Protein AF-A0A925CRB5-F1 (afdb_monomer_lite)

Radius of gyration: 23.64 Å; chains: 1; bounding box: 33×15×86 Å

Structure (mmCIF, N/CA/C/O backbone):
data_AF-A0A925CRB5-F1
#
_entry.id   AF-A0A925CRB5-F1
#
loop_
_atom_site.group_PDB
_atom_site.id
_atom_site.type_symbol
_atom_site.label_atom_id
_atom_site.label_alt_id
_atom_site.label_comp_id
_atom_site.label_asym_id
_atom_site.label_entity_id
_atom_site.label_seq_id
_atom_site.pdbx_PDB_ins_code
_atom_site.Cartn_x
_atom_site.Cartn_y
_atom_site.Cartn_z
_atom_site.occupancy
_atom_site.B_iso_or_equiv
_atom_site.auth_seq_id
_atom_site.auth_comp_id
_atom_site.auth_asym_id
_atom_site.auth_atom_id
_atom_site.pdbx_PDB_model_num
ATOM 1 N N . MET A 1 1 ? -17.938 0.179 64.378 1.00 37.69 1 MET A N 1
ATOM 2 C CA . MET A 1 1 ? -18.611 -0.125 63.096 1.00 37.69 1 MET A CA 1
ATOM 3 C C . MET A 1 1 ? -18.080 0.849 62.057 1.00 37.69 1 MET A C 1
ATOM 5 O O . MET A 1 1 ? -18.274 2.046 62.210 1.00 37.69 1 MET A O 1
ATOM 9 N N . VAL A 1 2 ? -17.299 0.355 61.094 1.00 48.72 2 VAL A N 1
ATOM 10 C CA . VAL A 1 2 ? -16.618 1.166 60.072 1.00 48.72 2 VAL A CA 1
ATOM 11 C C . VAL A 1 2 ? -17.584 1.384 58.907 1.0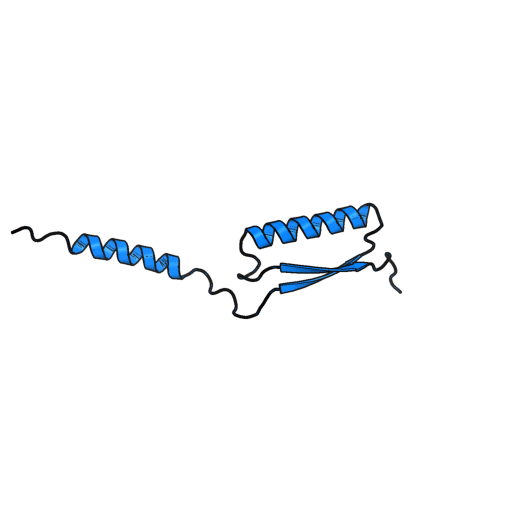0 48.72 2 VAL A C 1
ATOM 13 O O . VAL A 1 2 ? -17.858 0.458 58.154 1.00 48.72 2 VAL A O 1
ATOM 16 N N . ALA A 1 3 ? -18.114 2.597 58.766 1.00 51.97 3 ALA A N 1
ATOM 17 C CA . ALA A 1 3 ? -18.982 2.990 57.658 1.00 51.97 3 ALA A CA 1
ATOM 18 C C . ALA A 1 3 ? -18.223 3.945 56.721 1.00 51.97 3 ALA A C 1
ATOM 20 O O . ALA A 1 3 ? -18.414 5.153 56.804 1.00 51.97 3 ALA A O 1
ATOM 21 N N . ALA A 1 4 ? -17.315 3.433 55.873 1.00 54.34 4 ALA A N 1
ATOM 22 C CA . ALA A 1 4 ? -16.618 4.272 54.882 1.00 54.34 4 ALA A CA 1
ATOM 23 C C . ALA A 1 4 ? -15.892 3.554 53.702 1.00 54.34 4 ALA A C 1
ATOM 25 O O . ALA A 1 4 ? -14.750 3.921 53.430 1.00 54.34 4 ALA A O 1
ATOM 26 N N . PRO A 1 5 ? -16.479 2.608 52.930 1.00 50.12 5 PRO A N 1
ATOM 27 C CA . PRO A 1 5 ? -15.867 2.247 51.639 1.00 50.12 5 PRO A CA 1
ATOM 28 C C . PRO A 1 5 ? -16.699 2.623 50.399 1.00 50.12 5 PRO A C 1
ATOM 30 O O . PRO A 1 5 ? -16.198 2.516 49.284 1.00 50.12 5 PRO A O 1
ATOM 33 N N . LEU A 1 6 ? -17.938 3.109 50.547 1.00 51.09 6 LEU A N 1
ATOM 34 C CA . LEU A 1 6 ? -18.865 3.225 49.408 1.00 51.09 6 LEU A CA 1
ATOM 35 C C . LEU A 1 6 ? -18.550 4.378 48.431 1.00 51.09 6 LEU A C 1
ATOM 37 O O . LEU A 1 6 ? -18.851 4.280 47.248 1.00 51.09 6 LEU A O 1
ATOM 41 N N . ARG A 1 7 ? -17.893 5.455 48.890 1.00 51.81 7 ARG A N 1
ATOM 42 C CA . ARG A 1 7 ? -17.566 6.634 48.056 1.00 51.81 7 ARG A CA 1
ATOM 43 C C . ARG A 1 7 ? -16.379 6.434 47.107 1.00 51.81 7 ARG A C 1
ATOM 45 O O . ARG A 1 7 ? -16.275 7.145 46.113 1.00 51.81 7 ARG A O 1
ATOM 52 N N . ARG A 1 8 ? -15.474 5.493 47.405 1.00 52.31 8 ARG A N 1
ATOM 53 C CA . ARG A 1 8 ? -14.299 5.210 46.556 1.00 52.31 8 ARG A CA 1
ATOM 54 C C . ARG A 1 8 ? -14.642 4.298 45.376 1.00 52.31 8 ARG A C 1
ATOM 56 O O . ARG A 1 8 ? -14.013 4.410 44.330 1.00 52.31 8 ARG A O 1
ATOM 63 N N . ALA A 1 9 ? -15.667 3.458 45.521 1.00 53.00 9 ALA A N 1
ATOM 64 C CA . ALA A 1 9 ? -16.113 2.539 44.475 1.00 53.00 9 ALA A CA 1
ATOM 65 C C . ALA A 1 9 ? -16.705 3.266 43.254 1.00 53.00 9 ALA A C 1
ATOM 67 O O . ALA A 1 9 ? -16.477 2.856 42.120 1.00 53.00 9 ALA A O 1
ATOM 68 N N . THR A 1 10 ? -17.397 4.389 43.461 1.00 56.12 10 THR A N 1
ATOM 69 C CA . THR A 1 10 ? -17.995 5.178 42.371 1.00 56.12 10 THR A CA 1
ATOM 70 C C . THR A 1 10 ? -16.968 5.870 41.476 1.00 56.12 10 THR A C 1
ATOM 72 O O . THR A 1 10 ? -17.219 6.013 40.286 1.00 56.12 10 THR A O 1
ATOM 75 N N . ALA A 1 11 ? -15.800 6.253 42.005 1.00 57.66 11 ALA A N 1
ATOM 76 C CA . ALA A 1 11 ? -14.764 6.936 41.221 1.00 57.66 11 ALA A CA 1
ATOM 77 C C . ALA A 1 11 ? -14.039 5.994 40.238 1.00 57.66 11 ALA A C 1
ATOM 79 O O . ALA A 1 11 ? -13.647 6.411 39.150 1.00 57.66 11 ALA A O 1
ATOM 80 N N . LEU A 1 12 ? -13.904 4.713 40.601 1.00 56.75 12 LEU A N 1
ATOM 81 C CA . LEU A 1 12 ? -13.326 3.675 39.740 1.00 56.75 12 LEU A CA 1
ATOM 82 C C . LEU A 1 12 ? -14.255 3.310 38.574 1.00 56.75 12 LEU A C 1
ATOM 84 O O . LEU A 1 12 ? -13.781 3.037 37.476 1.00 56.75 12 LEU A O 1
ATOM 88 N N . LEU A 1 13 ? -15.572 3.364 38.787 1.00 59.34 13 LEU A N 1
ATOM 89 C CA . LEU A 1 13 ? -16.558 3.015 37.764 1.00 59.34 13 LEU A CA 1
ATOM 90 C C . LEU A 1 13 ? -16.609 4.042 36.620 1.00 59.34 13 LEU A C 1
ATOM 92 O O . LEU A 1 13 ? -16.803 3.669 35.469 1.00 59.34 13 LEU A O 1
ATOM 96 N N . SER A 1 14 ? -16.366 5.323 36.914 1.00 60.59 14 SER A N 1
ATOM 97 C CA . SER A 1 14 ? -16.323 6.401 35.915 1.00 60.59 14 SER A CA 1
ATOM 98 C C . SER A 1 14 ? -15.116 6.346 34.970 1.00 60.59 14 SER A C 1
ATOM 100 O O . SER A 1 14 ? -15.205 6.850 33.855 1.00 60.59 14 SER A O 1
ATOM 102 N N . VAL A 1 15 ? -14.002 5.727 35.381 1.00 61.31 15 VAL A N 1
ATOM 103 C CA . VAL A 1 15 ? -12.804 5.583 34.528 1.00 61.31 15 VAL A CA 1
ATOM 104 C C . VAL A 1 15 ? -12.977 4.445 33.514 1.00 61.31 15 VAL A C 1
ATOM 106 O O . VAL A 1 15 ? -12.489 4.556 32.391 1.00 61.31 15 VAL A O 1
ATOM 109 N N . LEU A 1 16 ? -13.737 3.393 33.851 1.00 60.66 16 LEU A N 1
ATOM 110 C CA . LEU A 1 16 ? -14.039 2.297 32.918 1.00 60.66 16 LEU A CA 1
ATOM 111 C C . LEU A 1 16 ? -14.925 2.739 31.743 1.00 60.66 16 LEU A C 1
ATOM 113 O O . LEU A 1 16 ? -14.825 2.170 30.659 1.00 60.66 16 LEU A O 1
ATOM 117 N N . SER A 1 17 ? -15.752 3.771 31.923 1.00 64.19 17 SER A N 1
ATOM 118 C CA . SER A 1 17 ? -16.641 4.277 30.872 1.00 64.19 17 SER A CA 1
ATOM 119 C C . SER A 1 17 ? -15.895 4.885 29.679 1.00 64.19 17 SER A C 1
ATOM 121 O O . SER A 1 17 ? -16.456 4.938 28.589 1.00 64.19 17 SER A O 1
ATOM 123 N N . LEU A 1 18 ? -14.642 5.331 29.856 1.00 59.28 18 LEU A N 1
ATOM 124 C CA . LEU A 1 18 ? -13.831 5.877 28.759 1.00 59.28 18 LEU A CA 1
ATOM 125 C C . LEU A 1 18 ? -13.160 4.785 27.912 1.00 59.28 18 LEU A C 1
ATOM 127 O O . LEU A 1 18 ? -12.895 5.025 26.738 1.00 59.28 18 LEU A O 1
ATOM 131 N N . ALA A 1 19 ? -12.929 3.590 28.466 1.00 60.81 19 ALA A N 1
ATOM 132 C CA . ALA A 1 19 ? -12.378 2.461 27.710 1.00 60.81 19 ALA A CA 1
ATOM 133 C C . ALA A 1 19 ? -13.409 1.838 26.750 1.00 60.81 19 ALA A C 1
ATOM 135 O O . ALA A 1 19 ? -13.046 1.211 25.765 1.00 60.81 19 ALA A O 1
ATOM 136 N N . ALA A 1 20 ? -14.706 2.058 26.988 1.00 59.19 20 ALA A N 1
ATOM 137 C CA . ALA A 1 20 ? -15.779 1.558 26.128 1.00 59.19 20 ALA A CA 1
ATOM 138 C C . ALA A 1 20 ? -15.979 2.370 24.829 1.00 59.19 20 ALA A C 1
ATOM 140 O O . ALA A 1 20 ? -16.813 2.001 24.006 1.00 59.19 20 ALA A O 1
ATOM 141 N N . CYS A 1 21 ? -15.232 3.464 24.634 1.00 60.66 21 CYS A N 1
ATOM 142 C CA . CYS A 1 21 ? -15.230 4.239 23.391 1.00 60.66 21 CYS A CA 1
ATOM 143 C C . CYS A 1 21 ? -14.181 3.760 22.374 1.00 60.66 21 CYS A C 1
ATOM 145 O O . CYS A 1 21 ? -13.972 4.445 21.369 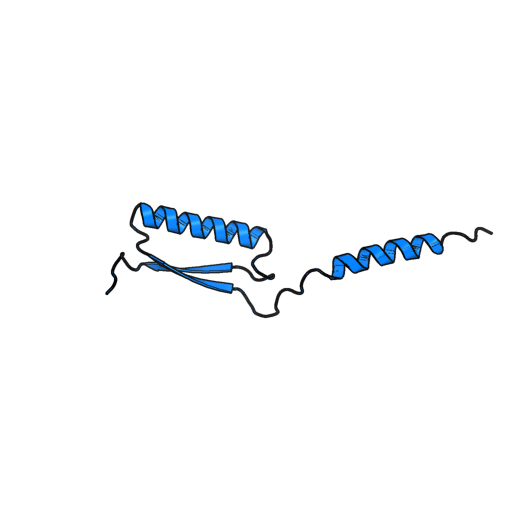1.00 60.66 21 CYS A O 1
ATOM 147 N N . GLU A 1 22 ? -13.529 2.609 22.588 1.00 58.78 22 GLU A N 1
ATOM 148 C CA . GLU A 1 22 ? -12.834 1.939 21.488 1.00 58.78 22 GLU A CA 1
ATOM 149 C C . GLU A 1 22 ? -13.849 1.723 20.363 1.00 58.78 22 GLU A C 1
ATOM 151 O O . GLU A 1 22 ? -14.860 1.039 20.532 1.00 58.78 22 GLU A O 1
ATOM 156 N N . ARG A 1 23 ? -13.616 2.418 19.239 1.00 60.56 23 ARG A N 1
ATOM 157 C CA . ARG A 1 23 ? -14.415 2.322 18.018 1.00 60.56 23 ARG A CA 1
ATOM 158 C C . ARG A 1 23 ? -14.692 0.848 17.773 1.00 60.56 23 ARG A C 1
ATOM 160 O O . ARG A 1 23 ? -13.758 0.093 17.517 1.00 60.56 23 ARG A O 1
ATOM 167 N N . ALA A 1 24 ? -15.964 0.462 17.848 1.00 59.12 24 ALA A N 1
ATOM 168 C CA . ALA A 1 24 ? -16.413 -0.824 17.357 1.00 59.12 24 ALA A CA 1
ATOM 169 C C . ALA A 1 24 ? -15.903 -0.941 15.917 1.00 59.12 24 ALA A C 1
ATOM 171 O O . ALA A 1 24 ? -16.387 -0.228 15.034 1.00 59.12 24 ALA A O 1
ATOM 172 N N . GLY A 1 25 ? -14.857 -1.751 15.720 1.00 56.28 25 GLY A N 1
ATOM 173 C CA . GLY A 1 25 ? -14.314 -2.041 14.403 1.00 56.28 25 GLY A CA 1
ATOM 174 C C . GLY A 1 25 ? -15.483 -2.431 13.515 1.00 56.28 25 GLY A C 1
ATOM 175 O O . GLY A 1 25 ? -16.313 -3.256 13.910 1.00 56.28 25 GLY A O 1
ATOM 176 N N . SER A 1 26 ? -15.611 -1.745 12.380 1.00 59.66 26 SER A N 1
ATOM 177 C CA . SER A 1 26 ? -16.714 -1.954 11.446 1.00 59.66 26 SER A CA 1
ATOM 178 C C . SER A 1 26 ? -16.882 -3.456 11.204 1.00 59.66 26 SER A C 1
ATOM 180 O O . SER A 1 26 ? -15.912 -4.136 10.876 1.00 59.66 26 SER A O 1
ATOM 182 N N . SER A 1 27 ? -18.098 -3.985 11.362 1.00 61.25 27 SER A N 1
ATOM 183 C CA . SER A 1 27 ? -18.445 -5.410 11.223 1.00 61.25 27 SER A CA 1
ATOM 184 C C . SER A 1 27 ? -18.241 -5.983 9.808 1.00 61.25 27 SER A C 1
ATOM 186 O O . SER A 1 27 ? -18.819 -7.012 9.464 1.00 61.25 27 SER A O 1
ATOM 188 N N . GLY A 1 28 ? -17.478 -5.305 8.952 1.00 66.00 28 GLY A N 1
ATOM 189 C CA . GLY A 1 28 ? -17.292 -5.611 7.544 1.00 66.00 28 GLY A CA 1
ATOM 190 C C . GLY A 1 28 ? -15.835 -5.873 7.196 1.00 66.00 28 GLY A C 1
ATOM 191 O O . GLY A 1 28 ? -15.202 -4.988 6.639 1.00 66.00 28 GLY A O 1
ATOM 192 N N . GLY A 1 29 ? -15.361 -7.091 7.475 1.00 83.50 29 GLY A N 1
ATOM 193 C CA . GLY A 1 29 ? -14.207 -7.756 6.846 1.00 83.50 29 GLY A CA 1
ATOM 194 C C . GLY A 1 29 ? -12.878 -6.990 6.723 1.00 83.50 29 GLY A C 1
ATOM 195 O O . GLY A 1 29 ? -12.728 -5.823 7.084 1.00 83.50 29 GLY A O 1
ATOM 196 N N . ASP A 1 30 ? -11.887 -7.664 6.148 1.00 91.50 30 ASP A N 1
ATOM 197 C CA . ASP A 1 30 ? -10.607 -7.038 5.813 1.00 91.50 30 ASP A CA 1
ATOM 198 C C . ASP A 1 30 ? -10.798 -5.975 4.707 1.00 91.50 30 ASP A C 1
ATOM 200 O O . ASP A 1 30 ? -11.721 -6.031 3.885 1.00 91.50 30 ASP A O 1
ATOM 204 N N . LEU A 1 31 ? -9.959 -4.942 4.714 1.00 93.94 31 LEU A N 1
ATOM 205 C CA . LEU A 1 31 ? -9.893 -3.901 3.694 1.00 93.94 31 LEU A CA 1
ATOM 206 C C . LEU A 1 31 ? -8.946 -4.334 2.576 1.00 93.94 31 LEU A C 1
ATOM 208 O O . LEU A 1 31 ? -7.731 -4.382 2.757 1.00 93.94 31 LEU A O 1
ATOM 212 N N . GLN A 1 32 ? -9.515 -4.599 1.404 1.00 95.81 32 GLN A N 1
ATOM 213 C CA . GLN A 1 32 ? -8.767 -4.952 0.205 1.00 95.81 32 GLN A CA 1
ATOM 214 C C . GLN A 1 32 ? -8.475 -3.693 -0.625 1.00 95.81 32 GLN A C 1
ATOM 216 O O . GLN A 1 32 ? -9.400 -2.999 -1.046 1.00 95.81 32 GLN A O 1
ATOM 221 N N . LEU A 1 33 ? -7.198 -3.414 -0.878 1.00 97.12 33 LEU A N 1
ATOM 222 C CA . LEU A 1 33 ? -6.729 -2.365 -1.786 1.00 97.12 33 LEU A CA 1
ATOM 223 C C . LEU A 1 33 ? -6.072 -3.000 -3.017 1.00 97.12 33 LEU A C 1
ATOM 225 O O . LEU A 1 33 ? -5.600 -4.133 -2.953 1.00 97.12 33 LEU A O 1
ATOM 229 N N . GLY A 1 34 ? -6.031 -2.275 -4.132 1.00 97.38 34 GLY A N 1
ATOM 230 C CA . GLY A 1 34 ? -5.307 -2.680 -5.338 1.00 97.38 34 GLY A CA 1
ATOM 231 C C . GLY A 1 34 ? -4.129 -1.752 -5.608 1.00 97.38 34 GLY A C 1
ATOM 232 O O . GLY A 1 34 ? -4.251 -0.543 -5.419 1.00 97.38 34 GLY A O 1
ATOM 233 N N . ALA A 1 35 ? -3.014 -2.313 -6.071 1.00 97.69 35 ALA A N 1
ATOM 234 C CA . ALA A 1 35 ? -1.861 -1.558 -6.550 1.00 97.69 35 ALA A CA 1
ATOM 235 C C . ALA A 1 35 ? -1.390 -2.130 -7.893 1.00 97.69 35 ALA A C 1
ATOM 237 O O . ALA A 1 35 ? -1.164 -3.337 -8.008 1.00 97.69 35 ALA A O 1
ATOM 238 N N . ALA A 1 36 ? -1.235 -1.257 -8.889 1.00 96.56 36 ALA A N 1
ATOM 239 C CA . ALA A 1 36 ? -0.643 -1.570 -10.186 1.00 96.56 36 ALA A CA 1
ATOM 240 C C . ALA A 1 36 ? 0.659 -0.782 -10.373 1.00 96.56 36 ALA A C 1
ATOM 242 O O . ALA A 1 36 ? 0.755 0.357 -9.905 1.00 96.56 36 ALA A O 1
ATOM 243 N N . GLY A 1 37 ? 1.661 -1.416 -10.973 1.00 95.69 37 GLY A N 1
ATOM 244 C CA . GLY A 1 37 ? 2.956 -0.801 -11.235 1.00 95.69 37 GLY A CA 1
ATOM 245 C C . GLY A 1 37 ? 3.976 -1.793 -11.779 1.00 95.69 37 GLY A C 1
ATOM 246 O O . GLY A 1 37 ? 3.785 -3.007 -11.716 1.00 95.69 37 GLY A O 1
ATOM 247 N N . ALA A 1 38 ? 5.080 -1.258 -12.295 1.00 96.88 38 ALA A N 1
ATOM 248 C CA . ALA A 1 38 ? 6.151 -2.023 -12.923 1.00 96.88 38 ALA A CA 1
ATOM 249 C C . ALA A 1 38 ? 7.095 -2.624 -11.877 1.00 96.88 38 ALA A C 1
ATOM 251 O O . ALA A 1 38 ? 8.214 -2.135 -11.671 1.00 96.88 38 ALA A O 1
ATOM 252 N N . TRP A 1 39 ? 6.636 -3.659 -11.177 1.00 96.88 39 TRP A N 1
ATOM 253 C CA . TRP A 1 39 ? 7.290 -4.171 -9.966 1.00 96.88 39 TRP A CA 1
ATOM 254 C C . TRP A 1 39 ? 8.685 -4.745 -10.194 1.00 96.88 39 TRP A C 1
ATOM 256 O O . TRP A 1 39 ? 9.469 -4.770 -9.256 1.00 96.88 39 TRP A O 1
ATOM 266 N N . ASN A 1 40 ? 9.022 -5.117 -11.430 1.00 94.50 40 ASN A N 1
ATOM 267 C CA . ASN A 1 40 ? 10.348 -5.634 -11.790 1.00 94.50 40 ASN A CA 1
ATOM 268 C C . ASN A 1 40 ? 11.373 -4.532 -12.126 1.00 94.50 40 ASN A C 1
ATOM 270 O O . ASN A 1 40 ? 12.486 -4.824 -12.561 1.00 94.50 40 AS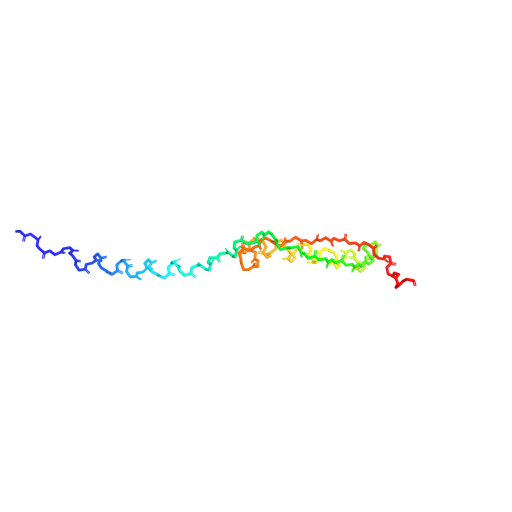N A O 1
ATOM 274 N N . THR A 1 41 ? 11.005 -3.254 -12.003 1.00 95.94 41 THR A N 1
ATOM 275 C CA . THR A 1 41 ? 11.944 -2.134 -12.162 1.00 95.94 41 THR A CA 1
ATOM 276 C C . THR A 1 41 ? 12.556 -1.769 -10.815 1.00 95.94 41 THR A C 1
ATOM 278 O O . THR A 1 41 ? 11.894 -1.888 -9.791 1.00 95.94 41 THR A O 1
ATOM 281 N N . GLY A 1 42 ? 13.777 -1.223 -10.791 1.00 95.75 42 GLY A N 1
ATOM 282 C CA . GLY A 1 42 ? 14.401 -0.824 -9.520 1.00 95.75 42 GLY A CA 1
ATOM 283 C C . GLY A 1 42 ? 13.558 0.173 -8.708 1.00 95.75 42 GLY A C 1
ATOM 284 O O . GLY A 1 42 ? 13.517 0.098 -7.485 1.00 95.75 42 GLY A O 1
ATOM 285 N N . TYR A 1 43 ? 12.829 1.080 -9.372 1.00 94.69 43 TYR A N 1
ATOM 286 C CA . TYR A 1 43 ? 11.878 1.961 -8.686 1.00 94.69 43 TYR A CA 1
ATOM 287 C C . TYR A 1 43 ? 10.620 1.214 -8.221 1.00 94.69 43 TYR A C 1
ATOM 289 O O . TYR A 1 43 ? 10.166 1.427 -7.098 1.00 94.69 43 TYR A O 1
ATOM 297 N N . GLY A 1 44 ? 10.078 0.326 -9.057 1.00 97.44 44 GLY A N 1
ATOM 298 C CA . GLY A 1 44 ? 8.918 -0.497 -8.728 1.00 97.44 44 GLY A CA 1
ATOM 299 C C . GLY A 1 44 ? 9.155 -1.416 -7.534 1.00 97.44 44 GLY A C 1
ATOM 300 O O . GLY A 1 44 ? 8.298 -1.478 -6.660 1.00 97.44 44 GLY A O 1
ATOM 301 N N . GLU A 1 45 ? 10.326 -2.045 -7.432 1.00 97.62 45 GLU A N 1
ATOM 302 C CA . GLU A 1 45 ? 10.718 -2.858 -6.274 1.00 97.62 45 GLU A CA 1
ATOM 303 C C . GLU A 1 45 ? 10.734 -2.025 -4.984 1.00 97.62 45 GLU A C 1
ATOM 305 O O . GLU A 1 45 ? 10.183 -2.436 -3.959 1.00 97.62 45 GLU A O 1
ATOM 310 N N . MET A 1 46 ? 11.315 -0.818 -5.033 1.00 98.06 46 MET A N 1
ATOM 311 C CA . MET A 1 46 ? 11.336 0.098 -3.887 1.00 98.06 46 MET A CA 1
ATOM 312 C C . MET A 1 46 ? 9.926 0.551 -3.491 1.00 98.06 46 MET A C 1
ATOM 314 O O . MET A 1 46 ? 9.603 0.589 -2.302 1.00 98.06 46 MET A O 1
ATOM 318 N N . ALA A 1 47 ? 9.074 0.874 -4.467 1.00 98.00 47 ALA A N 1
ATOM 319 C CA . ALA A 1 47 ? 7.691 1.269 -4.224 1.00 98.00 47 ALA A CA 1
ATOM 320 C C . ALA A 1 47 ? 6.863 0.113 -3.641 1.00 98.00 47 ALA A C 1
ATOM 322 O O . ALA A 1 47 ? 6.168 0.305 -2.644 1.00 98.00 47 ALA A O 1
ATOM 323 N N . HIS A 1 48 ? 6.993 -1.094 -4.202 1.00 98.12 48 HIS A N 1
ATOM 324 C CA . HIS A 1 48 ? 6.372 -2.317 -3.693 1.00 98.12 48 HIS A CA 1
ATOM 325 C C . HIS A 1 48 ? 6.757 -2.547 -2.230 1.00 98.12 48 HIS A C 1
ATOM 327 O O . HIS A 1 48 ? 5.885 -2.687 -1.370 1.00 98.12 48 HIS A O 1
ATOM 333 N N . ARG A 1 49 ? 8.057 -2.460 -1.916 1.00 98.38 49 ARG A N 1
ATOM 334 C CA . ARG A 1 49 ? 8.544 -2.603 -0.542 1.00 98.38 49 ARG A CA 1
ATOM 335 C C . ARG A 1 49 ? 7.995 -1.527 0.396 1.00 98.38 49 ARG A C 1
ATOM 337 O O . ARG A 1 49 ? 7.662 -1.827 1.539 1.00 98.38 49 ARG A O 1
ATOM 344 N N . GLY A 1 50 ? 7.880 -0.286 -0.071 1.00 98.50 50 GLY A N 1
ATOM 345 C CA . GLY A 1 50 ? 7.271 0.799 0.700 1.00 98.50 50 GLY A CA 1
ATOM 346 C C . GLY A 1 50 ? 5.806 0.525 1.048 1.00 98.50 50 GLY A C 1
ATOM 347 O O . GLY A 1 50 ? 5.386 0.766 2.179 1.00 98.50 50 GLY A O 1
ATOM 348 N N . ILE A 1 51 ? 5.041 -0.036 0.108 1.00 98.50 51 ILE A N 1
ATOM 349 C CA . ILE A 1 51 ? 3.639 -0.415 0.330 1.00 98.50 51 ILE A CA 1
ATOM 350 C C . ILE A 1 51 ? 3.538 -1.565 1.342 1.00 98.50 51 ILE A C 1
ATOM 352 O O . ILE A 1 51 ? 2.692 -1.509 2.233 1.00 98.50 51 ILE A O 1
ATOM 356 N N . GLU A 1 52 ? 4.405 -2.580 1.247 1.00 98.44 52 GLU A N 1
ATOM 357 C CA . GLU A 1 52 ? 4.457 -3.680 2.222 1.00 98.44 52 GLU A CA 1
ATOM 358 C C . GLU A 1 52 ? 4.713 -3.174 3.646 1.00 98.44 52 GLU A C 1
ATOM 360 O O . GLU A 1 52 ? 3.991 -3.553 4.567 1.00 98.44 52 GLU A O 1
ATOM 365 N N . LEU A 1 53 ? 5.704 -2.291 3.816 1.00 98.69 53 LEU A N 1
ATOM 366 C CA . LEU A 1 53 ? 6.045 -1.707 5.115 1.00 98.69 53 LEU A CA 1
ATOM 367 C C . LEU A 1 53 ? 4.874 -0.901 5.688 1.00 98.69 53 LEU A C 1
ATOM 369 O O . LEU A 1 53 ? 4.494 -1.107 6.836 1.00 98.69 53 LEU A O 1
ATOM 373 N N . ALA A 1 54 ? 4.241 -0.048 4.878 1.00 98.38 54 ALA A N 1
ATOM 374 C CA . ALA A 1 54 ? 3.091 0.739 5.319 1.00 98.38 54 ALA A CA 1
ATOM 375 C C . ALA A 1 54 ? 1.894 -0.145 5.712 1.00 98.38 54 ALA A C 1
ATOM 377 O O . ALA A 1 54 ? 1.221 0.112 6.710 1.00 98.38 54 ALA A O 1
ATOM 378 N N . MET A 1 55 ? 1.627 -1.209 4.948 1.00 98.00 55 MET A N 1
ATOM 379 C CA . MET A 1 55 ? 0.590 -2.190 5.278 1.00 98.00 55 MET A CA 1
ATOM 380 C C . MET A 1 55 ? 0.890 -2.890 6.610 1.00 98.00 55 MET A C 1
ATOM 382 O O . MET A 1 55 ? -0.011 -3.067 7.433 1.00 98.00 55 MET A O 1
ATOM 386 N N . GLU A 1 56 ? 2.142 -3.290 6.824 1.00 98.25 56 GLU A N 1
ATOM 387 C CA . GLU A 1 56 ? 2.583 -3.944 8.051 1.00 98.25 56 GLU A CA 1
ATOM 388 C C . GLU A 1 56 ? 2.442 -3.008 9.263 1.00 98.25 56 GLU A C 1
ATOM 390 O O . GLU A 1 56 ? 1.818 -3.386 10.255 1.00 98.25 56 GLU A O 1
ATOM 395 N N . GLU A 1 57 ? 2.907 -1.761 9.153 1.00 98.25 57 GLU A N 1
ATOM 396 C CA . GLU A 1 57 ? 2.778 -0.729 10.190 1.00 98.25 57 GLU A CA 1
ATOM 397 C C . GLU A 1 57 ? 1.316 -0.426 10.546 1.00 98.25 57 GLU A C 1
ATOM 399 O O . GLU A 1 57 ? 0.974 -0.338 11.729 1.00 98.25 57 GLU A O 1
ATOM 404 N N . LEU A 1 58 ? 0.436 -0.297 9.544 1.00 96.88 58 LEU A N 1
ATOM 405 C CA . LEU A 1 58 ? -0.997 -0.080 9.762 1.00 96.88 58 LEU A CA 1
ATOM 406 C C . LEU A 1 58 ? -1.620 -1.252 10.519 1.00 96.88 58 LEU A C 1
ATOM 408 O O . LEU A 1 58 ? -2.335 -1.056 11.500 1.00 96.88 58 LEU A O 1
ATOM 412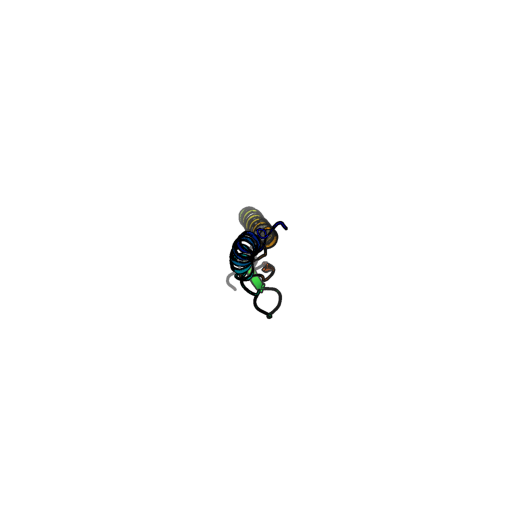 N N . ASN A 1 59 ? -1.335 -2.482 10.093 1.00 96.81 59 ASN A N 1
ATOM 413 C CA . ASN A 1 59 ? -1.899 -3.677 10.712 1.00 96.81 59 ASN A CA 1
ATOM 414 C C . ASN A 1 59 ? -1.373 -3.911 12.135 1.00 96.81 59 ASN A C 1
ATOM 416 O O . ASN A 1 59 ? -2.134 -4.376 12.985 1.00 96.81 59 ASN A O 1
ATOM 420 N N . GLN A 1 60 ? -0.120 -3.547 12.426 1.00 97.00 60 GLN A N 1
ATOM 421 C CA . GLN A 1 60 ? 0.425 -3.561 13.789 1.00 97.00 60 GLN A CA 1
ATOM 422 C C . GLN A 1 60 ? -0.277 -2.552 14.716 1.00 97.00 60 GLN A C 1
ATOM 424 O O . GLN A 1 60 ? -0.379 -2.797 15.916 1.00 97.00 60 GLN A O 1
ATOM 429 N N . GLN A 1 61 ? -0.815 -1.458 14.169 1.00 95.56 61 GLN A N 1
ATOM 430 C CA . GLN A 1 61 ? -1.561 -0.424 14.902 1.00 95.56 61 GLN A CA 1
ATOM 431 C C . GLN A 1 61 ? -3.077 -0.691 14.987 1.00 95.56 61 GLN A C 1
ATOM 433 O O . GLN A 1 61 ? -3.841 0.189 15.378 1.00 95.56 61 GLN A O 1
ATOM 438 N N . GLY A 1 62 ? -3.529 -1.904 14.648 1.00 90.12 62 GLY A N 1
ATOM 439 C CA . GLY A 1 62 ? -4.950 -2.277 14.683 1.00 90.12 62 GLY A CA 1
ATOM 440 C C . GLY A 1 62 ? -5.690 -2.078 13.358 1.00 90.12 62 GLY A C 1
ATOM 441 O O . GLY A 1 62 ? -6.912 -2.215 13.307 1.00 90.12 62 GLY A O 1
ATOM 442 N N . GLY A 1 63 ? -4.959 -1.803 12.277 1.00 92.62 63 GLY A N 1
ATOM 443 C CA . GLY A 1 63 ? -5.513 -1.622 10.941 1.00 92.62 63 GLY A CA 1
ATOM 444 C C . GLY A 1 63 ? -6.195 -0.266 10.752 1.00 92.62 63 GLY A C 1
ATOM 445 O O . GLY A 1 63 ? -6.022 0.665 11.538 1.00 92.62 63 GLY A O 1
ATOM 446 N N . LEU A 1 64 ? -6.986 -0.148 9.686 1.00 89.88 64 LEU A N 1
ATOM 447 C CA . LEU A 1 64 ? -7.732 1.069 9.370 1.00 89.88 64 LEU A CA 1
ATOM 448 C C . LEU A 1 64 ? -9.188 0.904 9.810 1.00 89.88 64 LEU A C 1
ATOM 450 O O . LEU A 1 64 ? -9.886 0.017 9.325 1.00 89.88 64 LEU A O 1
ATOM 454 N N . ASP A 1 65 ? -9.637 1.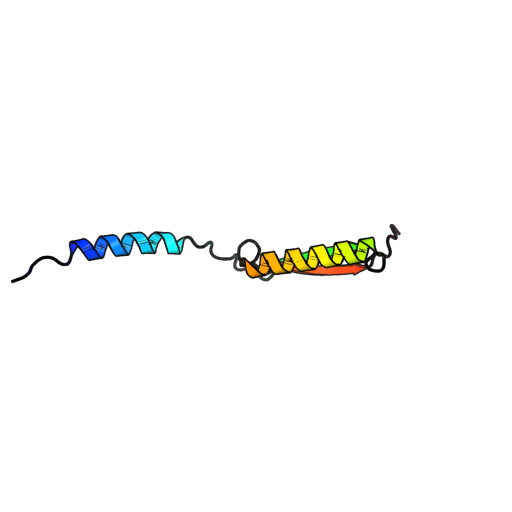733 10.755 1.00 88.81 65 ASP A N 1
ATOM 455 C CA . ASP A 1 65 ? -10.966 1.626 11.381 1.00 88.81 65 ASP A CA 1
ATOM 456 C C . ASP A 1 65 ? -11.268 0.217 11.943 1.00 88.81 65 ASP A C 1
ATOM 458 O O . ASP A 1 65 ? -12.394 -0.286 11.871 1.00 88.81 65 ASP A O 1
ATOM 462 N N . GLY A 1 66 ? -10.236 -0.433 12.496 1.00 89.62 66 GLY A N 1
ATOM 463 C CA . GLY A 1 66 ? -10.312 -1.786 13.055 1.00 89.62 66 GLY A CA 1
ATOM 464 C C . GLY A 1 66 ? -10.297 -2.909 12.012 1.00 89.62 66 GLY A C 1
ATOM 465 O O . GLY A 1 66 ? -10.540 -4.062 12.362 1.00 89.62 66 GLY A O 1
ATOM 466 N N . ARG A 1 67 ? -10.039 -2.598 10.735 1.00 91.81 67 ARG A N 1
ATOM 467 C CA . ARG A 1 67 ? -9.989 -3.571 9.634 1.00 91.81 67 ARG A CA 1
ATOM 468 C C . ARG A 1 67 ? -8.551 -3.804 9.195 1.00 91.81 67 ARG A C 1
ATOM 470 O O . ARG A 1 67 ? -7.820 -2.842 8.952 1.00 91.81 67 ARG A O 1
ATOM 477 N N . ARG A 1 68 ? -8.151 -5.068 9.020 1.00 94.88 68 ARG A N 1
ATOM 478 C CA . ARG A 1 68 ? -6.835 -5.376 8.443 1.00 94.88 68 ARG A CA 1
ATOM 479 C C . ARG A 1 68 ? -6.760 -4.901 7.003 1.00 94.88 68 ARG A C 1
ATOM 481 O O . ARG A 1 68 ? -7.683 -5.120 6.230 1.00 94.88 68 ARG A O 1
ATOM 488 N N . VAL A 1 69 ? -5.644 -4.290 6.644 1.00 96.81 69 VAL A N 1
ATOM 489 C CA . VAL A 1 69 ? -5.341 -3.849 5.286 1.00 96.81 69 VAL A CA 1
ATOM 490 C C . VAL A 1 69 ? -4.617 -4.969 4.550 1.00 96.81 69 VAL A C 1
ATOM 492 O O . VAL A 1 69 ? -3.659 -5.534 5.077 1.00 96.81 69 VAL A O 1
ATOM 495 N N . ASN A 1 70 ? -5.053 -5.271 3.330 1.00 97.12 70 ASN A N 1
ATOM 496 C CA . ASN A 1 70 ? -4.380 -6.192 2.422 1.00 97.12 70 ASN A CA 1
ATOM 497 C C . ASN A 1 70 ? -4.319 -5.590 1.011 1.00 97.12 70 ASN A C 1
ATOM 499 O O . ASN A 1 70 ? -5.328 -5.094 0.501 1.00 97.12 70 ASN A O 1
ATOM 503 N N . VAL A 1 71 ? -3.157 -5.659 0.363 1.00 98.12 71 VAL A N 1
ATOM 504 C CA . VAL A 1 71 ? -2.931 -5.084 -0.970 1.00 98.12 71 VAL A CA 1
ATOM 505 C C . VAL A 1 71 ? -2.797 -6.192 -2.009 1.00 98.12 71 VAL A C 1
ATOM 507 O O . VAL A 1 71 ? -1.971 -7.091 -1.888 1.00 98.12 71 VAL A O 1
ATOM 510 N N . LEU A 1 72 ? -3.611 -6.115 -3.061 1.00 97.88 72 LEU A N 1
ATOM 511 C CA . LEU A 1 72 ? -3.497 -6.958 -4.241 1.00 97.88 72 LEU A CA 1
ATOM 512 C C . LEU A 1 72 ? -2.608 -6.267 -5.276 1.00 97.88 72 LEU A C 1
ATOM 514 O O . LEU A 1 72 ? -3.030 -5.302 -5.917 1.00 97.88 72 LEU A O 1
ATOM 518 N N . PHE A 1 73 ? -1.403 -6.794 -5.465 1.00 97.62 73 PHE A N 1
ATOM 519 C CA . PHE A 1 73 ? -0.472 -6.295 -6.471 1.00 97.62 73 PHE A CA 1
ATOM 520 C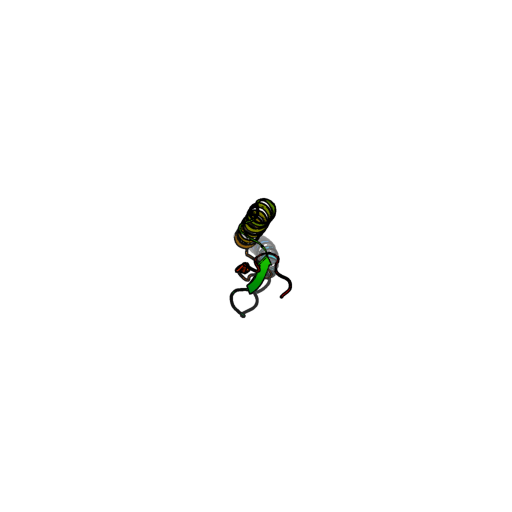 C . PHE A 1 73 ? -0.767 -6.877 -7.859 1.00 97.62 73 PHE A C 1
ATOM 522 O O . PHE A 1 73 ? -1.084 -8.064 -8.020 1.00 97.62 73 PHE A O 1
ATOM 529 N N . ARG A 1 74 ? -0.666 -6.028 -8.882 1.00 96.81 74 ARG A N 1
ATOM 530 C CA . ARG A 1 74 ? -0.710 -6.398 -10.301 1.00 96.81 74 ARG A CA 1
ATOM 531 C C . ARG A 1 74 ? 0.437 -5.727 -11.026 1.00 96.81 74 ARG A C 1
ATOM 533 O O . ARG A 1 74 ? 0.623 -4.530 -10.874 1.00 96.81 74 ARG A O 1
ATOM 540 N N . ASP A 1 75 ? 1.226 -6.508 -11.744 1.00 96.19 75 ASP A N 1
ATOM 541 C CA . ASP A 1 75 ? 2.323 -5.962 -12.530 1.00 96.19 75 ASP A CA 1
ATOM 542 C C . ASP A 1 75 ? 1.768 -5.434 -13.852 1.00 96.19 75 ASP A C 1
ATOM 544 O O . ASP A 1 75 ? 1.191 -6.204 -14.624 1.00 96.19 75 ASP A O 1
ATOM 548 N N . ASP A 1 76 ? 1.891 -4.129 -14.073 1.00 95.38 76 ASP A N 1
ATOM 549 C CA . ASP A 1 76 ? 1.449 -3.471 -15.306 1.00 95.38 76 ASP A CA 1
ATOM 550 C C . ASP A 1 76 ? 2.584 -3.298 -16.323 1.00 95.38 76 ASP A C 1
ATOM 552 O O . ASP A 1 76 ? 2.343 -2.785 -17.407 1.00 95.38 76 ASP A O 1
ATOM 556 N N . GLN A 1 77 ? 3.811 -3.739 -16.009 1.00 94.81 77 GLN A N 1
ATOM 557 C CA . GLN A 1 77 ? 5.000 -3.586 -16.861 1.00 94.81 77 GLN A CA 1
ATOM 558 C C . GLN A 1 77 ? 5.335 -2.131 -17.256 1.00 94.81 77 GLN A C 1
ATOM 560 O O . GLN A 1 77 ? 6.116 -1.928 -18.185 1.00 94.81 77 GLN A O 1
ATOM 565 N N . ALA A 1 78 ? 4.783 -1.117 -16.574 1.00 90.81 78 ALA A N 1
ATOM 566 C CA . ALA A 1 78 ? 4.780 0.280 -17.032 1.00 90.81 78 ALA A CA 1
ATOM 567 C C . ALA A 1 78 ? 4.167 0.442 -18.435 1.00 90.81 78 ALA A C 1
ATOM 569 O O . ALA A 1 78 ? 4.516 1.364 -19.177 1.00 90.81 78 ALA A O 1
ATOM 570 N N . ASP A 1 79 ? 3.255 -0.457 -18.786 1.00 90.56 79 ASP A N 1
ATOM 571 C CA . ASP A 1 79 ? 2.510 -0.431 -20.025 1.00 90.56 79 ASP A CA 1
ATOM 572 C C . ASP A 1 79 ? 1.152 0.234 -19.784 1.00 90.56 79 ASP A C 1
ATOM 574 O O . ASP A 1 79 ? 0.341 -0.209 -18.968 1.00 90.56 79 ASP A O 1
ATOM 578 N N . GLY A 1 80 ? 0.917 1.343 -20.484 1.00 80.81 80 GLY A N 1
ATOM 579 C CA . GLY A 1 80 ? -0.369 2.037 -20.461 1.00 80.81 80 GLY A CA 1
ATOM 580 C C . GLY A 1 80 ? -1.456 1.327 -21.277 1.00 80.81 80 GLY A C 1
ATOM 581 O O . GLY A 1 80 ? -2.617 1.743 -21.192 1.00 80.81 80 GLY A O 1
ATOM 582 N N . GLY A 1 81 ? -1.084 0.285 -22.036 1.00 57.59 81 GLY A N 1
ATOM 583 C CA . GLY A 1 81 ? -1.907 -0.426 -23.015 1.00 57.59 81 GLY A CA 1
ATOM 584 C C . GLY A 1 81 ? -1.398 -0.278 -24.445 1.00 57.59 81 GLY A C 1
ATOM 585 O O . GLY A 1 81 ? -0.944 0.832 -24.811 1.00 57.59 81 GLY A O 1
#

Sequence (81 aa):
MVAAPLRRATALLSVLSLAACERAGSSGGDLQLGAAGAWNTGYGEMAHRGIELAMEELNQQGGLDGRRVNVLFRDDQADGG

Foldseek 3Di:
DDDDDPVVVVVVVVVVVVVVPLQPQPPDAAAEAEDEEQCPDPVNVVVVVVVVVVLVVQVVVCHDSNHRYDYDYDYPNPDPD

pLDDT: mean 81.51, std 19.0, range [37.69, 98.69]

Secondary structure (DSSP, 8-state):
----SHHHHHHHHHHHHHHTTS----SS--EEEEEEE-TTSHHHHHHHHHHHHHHHHHHHTT-BTTB-EEEEEEE-TT---